Protein AF-A0A951ACL5-F1 (afdb_monomer_lite)

Structure (mmCIF, N/CA/C/O backbone):
data_AF-A0A951ACL5-F1
#
_entry.id   AF-A0A951ACL5-F1
#
loop_
_atom_site.group_PDB
_atom_site.id
_atom_site.type_symbol
_atom_site.label_atom_id
_atom_site.label_alt_id
_atom_site.label_comp_id
_atom_site.label_asym_id
_atom_site.label_entity_id
_atom_site.label_seq_id
_atom_site.pdbx_PDB_ins_code
_atom_site.Cartn_x
_atom_site.Cartn_y
_atom_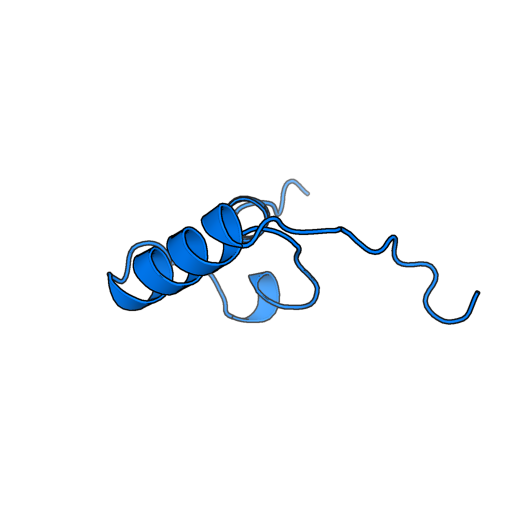site.Cartn_z
_atom_site.occupancy
_atom_site.B_iso_or_equiv
_atom_site.auth_seq_id
_atom_site.auth_comp_id
_atom_site.auth_asym_id
_atom_site.auth_atom_id
_atom_site.pdbx_PDB_model_num
ATOM 1 N N . VAL A 1 1 ? 22.460 -3.327 -9.477 1.00 59.72 1 VAL A N 1
ATOM 2 C CA . VAL A 1 1 ? 21.122 -3.171 -8.851 1.00 59.72 1 VAL A CA 1
ATOM 3 C C . VAL A 1 1 ? 21.257 -2.214 -7.678 1.00 59.72 1 VAL A C 1
ATOM 5 O O . VAL A 1 1 ? 22.175 -2.411 -6.900 1.00 59.72 1 VAL A O 1
ATOM 8 N N . PHE A 1 2 ? 20.430 -1.165 -7.605 1.00 78.19 2 PHE A N 1
ATOM 9 C CA . PHE A 1 2 ? 20.597 -0.063 -6.638 1.00 78.19 2 PHE A CA 1
ATOM 10 C C . PHE A 1 2 ? 19.964 -0.349 -5.271 1.00 78.19 2 PHE A C 1
ATOM 12 O O . PHE A 1 2 ? 20.616 -0.178 -4.252 1.00 78.19 2 PHE A O 1
ATOM 19 N N . THR A 1 3 ? 18.709 -0.800 -5.243 1.00 82.50 3 THR A N 1
ATOM 20 C CA . THR A 1 3 ? 17.932 -0.937 -3.998 1.00 82.50 3 THR A CA 1
ATOM 21 C C . THR A 1 3 ? 17.824 -2.373 -3.485 1.00 82.50 3 THR A C 1
ATOM 23 O O . THR A 1 3 ? 17.467 -2.575 -2.334 1.00 82.50 3 THR A O 1
ATOM 26 N N . GLY A 1 4 ? 18.102 -3.388 -4.312 1.00 85.69 4 GLY A N 1
ATOM 27 C CA . GLY A 1 4 ? 17.991 -4.809 -3.935 1.00 85.69 4 GLY A CA 1
ATOM 28 C C . GLY A 1 4 ? 16.553 -5.331 -3.765 1.00 85.69 4 GLY A C 1
ATOM 29 O O . GLY A 1 4 ? 16.336 -6.539 -3.847 1.00 85.69 4 GLY A O 1
ATOM 30 N N . THR A 1 5 ? 15.567 -4.447 -3.602 1.00 85.75 5 THR A N 1
ATOM 31 C CA . THR A 1 5 ? 14.143 -4.791 -3.505 1.00 85.75 5 THR A CA 1
ATOM 32 C C . THR A 1 5 ? 13.599 -5.276 -4.846 1.00 85.75 5 THR A C 1
ATOM 34 O O . THR A 1 5 ? 13.776 -4.624 -5.878 1.00 85.75 5 THR A O 1
ATOM 37 N N . LYS A 1 6 ? 12.903 -6.418 -4.840 1.00 84.44 6 LYS A N 1
ATOM 38 C CA . LYS A 1 6 ? 12.210 -6.926 -6.029 1.00 84.44 6 LYS A CA 1
ATOM 39 C C . LYS A 1 6 ? 11.014 -6.030 -6.344 1.00 84.44 6 LYS A C 1
ATOM 41 O O . LYS A 1 6 ? 10.139 -5.854 -5.504 1.00 84.44 6 LYS A O 1
ATOM 46 N N . GLY A 1 7 ? 10.977 -5.487 -7.559 1.00 88.00 7 GLY A N 1
ATOM 47 C CA . GLY A 1 7 ? 9.784 -4.821 -8.073 1.00 88.00 7 GLY A CA 1
ATOM 48 C C . GLY A 1 7 ? 8.653 -5.825 -8.299 1.00 88.00 7 GLY A C 1
ATOM 49 O O . GLY A 1 7 ? 8.905 -6.986 -8.625 1.00 88.00 7 GLY A O 1
ATOM 50 N N . GLN A 1 8 ? 7.414 -5.363 -8.151 1.00 89.50 8 GLN A N 1
ATOM 51 C CA . GLN A 1 8 ? 6.210 -6.150 -8.398 1.00 89.50 8 GLN A CA 1
ATOM 52 C C . GLN A 1 8 ? 5.322 -5.411 -9.395 1.00 89.50 8 GLN A C 1
ATOM 54 O O . GLN A 1 8 ? 5.063 -4.219 -9.245 1.00 89.50 8 GLN A O 1
ATOM 59 N N . TYR A 1 9 ? 4.860 -6.123 -10.421 1.00 92.62 9 TYR A N 1
ATOM 60 C CA . TYR A 1 9 ? 3.841 -5.608 -11.326 1.00 92.62 9 TYR A CA 1
ATOM 61 C C . TYR A 1 9 ? 2.461 -5.826 -10.708 1.00 92.62 9 TYR A C 1
ATOM 63 O O . TYR A 1 9 ? 2.144 -6.935 -10.278 1.00 92.62 9 TYR A O 1
ATOM 71 N N . VAL A 1 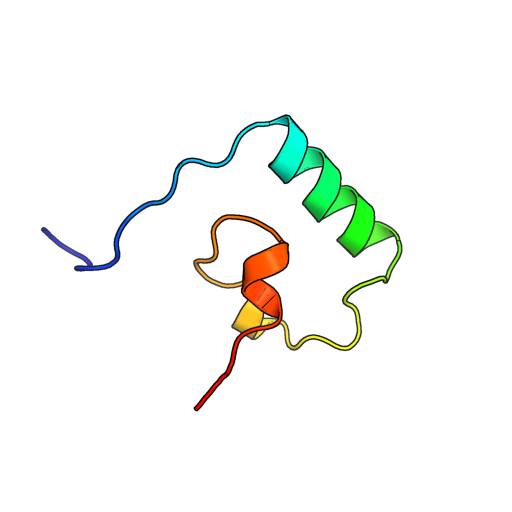10 ? 1.645 -4.776 -10.681 1.00 92.56 10 VAL A N 1
ATOM 72 C CA . VAL A 1 10 ? 0.289 -4.817 -10.132 1.00 92.56 10 VAL A CA 1
ATOM 73 C C . VAL A 1 10 ? -0.697 -4.553 -11.270 1.00 92.56 10 VAL A C 1
ATOM 75 O O . VAL A 1 10 ? -0.596 -3.510 -11.921 1.00 92.56 10 VAL A O 1
ATOM 78 N N . PRO A 1 11 ? -1.635 -5.476 -11.545 1.00 95.31 11 PRO A N 1
ATOM 79 C CA . PRO A 1 11 ? -2.689 -5.241 -12.521 1.00 95.31 11 PRO A CA 1
ATOM 80 C C . PRO A 1 11 ? -3.576 -4.058 -12.122 1.00 95.31 11 PRO A C 1
ATOM 82 O O . PRO A 1 11 ? -3.871 -3.861 -10.945 1.00 95.31 11 PRO A O 1
ATOM 85 N N . ILE A 1 12 ? -4.087 -3.327 -13.115 1.00 95.25 12 ILE A N 1
ATOM 86 C CA . ILE A 1 12 ? -4.947 -2.147 -12.905 1.00 95.25 12 ILE A CA 1
ATOM 87 C C . ILE A 1 12 ? -6.164 -2.482 -12.029 1.00 95.25 12 ILE A C 1
ATOM 89 O O . ILE A 1 12 ? -6.549 -1.686 -11.176 1.00 95.25 12 ILE A O 1
ATOM 93 N N . THR A 1 13 ? -6.754 -3.667 -12.207 1.00 94.31 13 THR A N 1
ATOM 94 C CA . T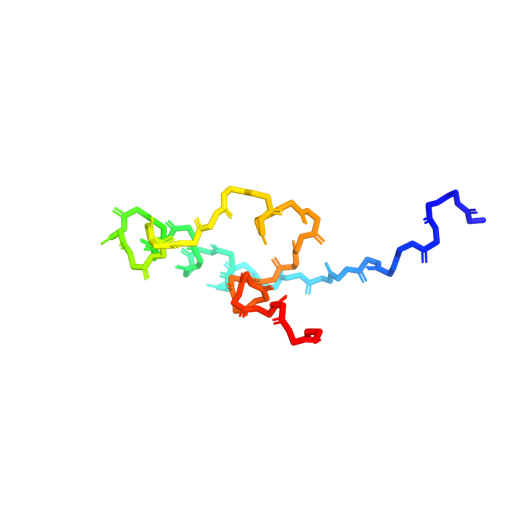HR A 1 13 ? -7.905 -4.131 -11.417 1.00 94.31 13 THR A CA 1
ATOM 95 C C . THR A 1 13 ? -7.590 -4.197 -9.924 1.00 94.31 13 THR A C 1
ATOM 97 O O . THR A 1 13 ? -8.406 -3.770 -9.111 1.00 94.31 13 THR A O 1
ATOM 100 N N . GLU A 1 14 ? -6.388 -4.654 -9.567 1.00 93.62 14 GLU A N 1
ATOM 101 C CA . GLU A 1 14 ? -5.928 -4.738 -8.179 1.00 93.62 14 GLU A CA 1
ATOM 102 C C . GLU A 1 14 ? -5.606 -3.360 -7.606 1.00 93.62 14 GLU A C 1
ATOM 104 O O . GLU A 1 14 ? -5.932 -3.078 -6.455 1.00 93.62 14 GLU A O 1
ATOM 109 N N . THR A 1 15 ? -5.036 -2.465 -8.417 1.00 93.81 15 THR A N 1
ATOM 110 C CA . THR A 1 15 ? -4.794 -1.076 -8.011 1.00 93.81 15 THR A CA 1
ATOM 111 C C . THR 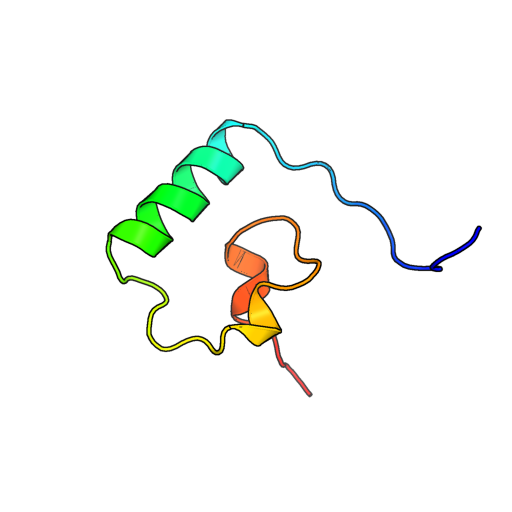A 1 15 ? -6.105 -0.363 -7.684 1.00 93.81 15 THR A C 1
ATOM 113 O O . THR A 1 15 ? -6.246 0.208 -6.605 1.00 93.81 15 THR A O 1
ATOM 116 N N . VAL A 1 16 ? -7.092 -0.430 -8.583 1.00 95.94 16 VAL A N 1
ATOM 117 C CA . VAL A 1 16 ? -8.397 0.225 -8.388 1.00 95.94 16 VAL A CA 1
ATOM 118 C C . VAL A 1 16 ? -9.126 -0.353 -7.173 1.00 95.94 16 VAL A C 1
ATOM 120 O O . VAL A 1 16 ? -9.682 0.408 -6.381 1.00 95.94 16 VAL A O 1
ATOM 123 N N . ARG A 1 17 ? -9.090 -1.680 -6.989 1.00 95.19 17 ARG A N 1
ATOM 124 C CA . ARG A 1 17 ? -9.650 -2.342 -5.803 1.00 95.19 17 ARG A CA 1
ATOM 125 C C . ARG A 1 17 ? -8.989 -1.843 -4.518 1.00 95.19 17 ARG A C 1
ATOM 127 O O . ARG A 1 17 ? -9.698 -1.433 -3.605 1.00 95.19 17 ARG A O 1
ATOM 134 N N . GLY A 1 18 ? -7.658 -1.833 -4.465 1.00 93.94 18 GLY A N 1
ATOM 135 C CA . GLY A 1 18 ? -6.908 -1.422 -3.279 1.00 93.94 18 GLY A CA 1
ATOM 136 C C . GLY A 1 18 ? -7.213 0.010 -2.849 1.00 93.94 18 GLY A C 1
ATOM 137 O O . GLY A 1 18 ? -7.553 0.244 -1.693 1.00 93.94 18 GLY A O 1
ATOM 138 N N . PHE A 1 19 ? -7.188 0.959 -3.788 1.00 94.25 19 PHE A N 1
ATOM 139 C CA . PHE A 1 19 ? -7.538 2.350 -3.483 1.00 94.25 19 PHE A CA 1
ATOM 140 C C . PHE A 1 19 ? -8.997 2.514 -3.052 1.00 94.25 19 PHE A C 1
ATOM 142 O O . PHE A 1 19 ? -9.280 3.302 -2.152 1.00 94.25 19 PHE A O 1
ATOM 149 N N . LYS A 1 20 ? -9.926 1.758 -3.650 1.00 96.19 20 LYS A N 1
ATOM 150 C CA . LYS A 1 20 ? -11.328 1.764 -3.221 1.00 96.19 20 LYS A CA 1
ATOM 151 C C . LYS A 1 20 ? -11.477 1.283 -1.778 1.00 96.19 20 LYS A C 1
ATOM 153 O O . LYS A 1 20 ? -12.184 1.920 -1.011 1.00 96.19 20 LYS A O 1
ATOM 158 N N . GLU A 1 21 ? -10.809 0.198 -1.399 1.00 94.31 21 GLU A N 1
ATOM 159 C CA . GLU A 1 21 ? -10.879 -0.332 -0.033 1.00 94.31 21 GLU A CA 1
ATOM 160 C C . GLU A 1 21 ? -10.270 0.622 1.006 1.00 94.31 21 GLU A C 1
ATOM 162 O O . GLU A 1 21 ? -10.815 0.735 2.102 1.00 94.31 21 GLU A O 1
ATOM 167 N N . ILE A 1 22 ? -9.195 1.339 0.649 1.00 92.88 22 ILE A N 1
ATOM 168 C CA . ILE A 1 22 ? -8.630 2.414 1.483 1.00 92.88 22 ILE A CA 1
ATOM 169 C C . ILE A 1 22 ? -9.673 3.516 1.701 1.00 92.88 22 ILE A C 1
ATOM 171 O O . ILE A 1 22 ? -9.920 3.913 2.832 1.00 92.88 22 ILE A O 1
ATOM 175 N N . LEU A 1 23 ? -10.339 3.979 0.637 1.00 94.38 23 LEU A N 1
ATOM 176 C CA . LEU A 1 23 ? -11.377 5.015 0.746 1.00 94.38 23 LEU A CA 1
ATOM 177 C C . LEU A 1 23 ? -12.625 4.550 1.512 1.00 94.38 23 LEU A C 1
ATOM 179 O O . LEU A 1 23 ? -13.336 5.372 2.083 1.00 94.38 23 LEU A O 1
ATOM 183 N N . GLU A 1 24 ? -12.906 3.247 1.517 1.00 96.62 24 GLU A N 1
ATOM 184 C CA . GLU A 1 24 ? -13.985 2.636 2.301 1.00 96.62 24 GLU A CA 1
ATOM 185 C C . GLU A 1 24 ? -13.617 2.441 3.786 1.00 96.62 24 GLU A C 1
ATOM 187 O O . GLU A 1 24 ? -14.457 1.964 4.549 1.00 96.62 24 GLU A O 1
ATOM 192 N N . GLY A 1 25 ? -12.389 2.779 4.198 1.00 93.44 25 GLY A N 1
ATOM 193 C CA . GLY A 1 25 ? -11.910 2.652 5.579 1.00 93.44 25 GLY A CA 1
ATOM 194 C C . GLY A 1 25 ? -11.625 1.212 6.020 1.00 93.44 25 GLY A C 1
ATOM 195 O O . GLY A 1 25 ? -11.540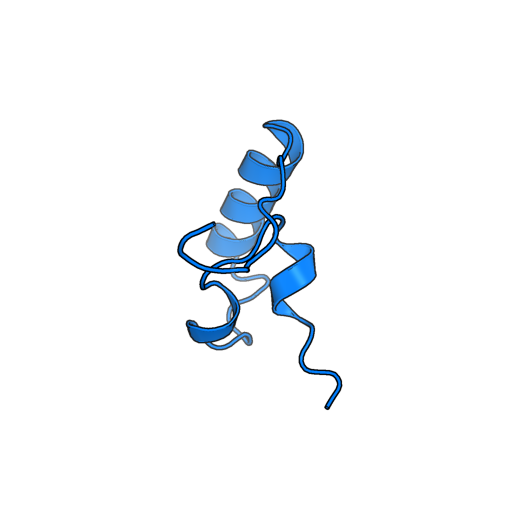 0.912 7.208 1.00 93.44 25 GLY A O 1
ATOM 196 N N . LYS A 1 26 ? -11.495 0.271 5.073 1.00 92.62 26 LYS A N 1
ATOM 197 C CA . LYS A 1 26 ? -11.326 -1.166 5.377 1.00 92.62 26 LYS A CA 1
ATOM 198 C C . LYS A 1 26 ? -9.960 -1.535 5.956 1.00 92.62 26 LYS A C 1
ATOM 200 O O . LYS A 1 26 ? -9.795 -2.671 6.397 1.00 92.62 26 LYS A O 1
ATOM 205 N N . HIS A 1 27 ? -9.003 -0.612 5.893 1.00 90.06 27 HIS A N 1
ATOM 206 C CA . HIS A 1 27 ? -7.622 -0.798 6.341 1.00 90.06 27 HIS A CA 1
ATOM 207 C C . HIS A 1 27 ? -7.160 0.349 7.256 1.00 90.06 27 HIS A C 1
ATOM 209 O O . HIS A 1 27 ? -5.962 0.585 7.376 1.00 90.06 27 HIS A O 1
ATOM 215 N N . ASP A 1 28 ? -8.096 1.070 7.883 1.00 90.94 28 ASP A N 1
ATOM 216 C CA . ASP A 1 28 ? -7.805 2.192 8.796 1.00 90.94 28 ASP A CA 1
ATOM 217 C C . ASP A 1 28 ? -7.099 1.743 10.088 1.00 90.94 28 ASP A C 1
ATOM 219 O O . ASP A 1 28 ? -6.494 2.545 10.797 1.00 90.94 28 ASP A O 1
ATOM 223 N N . ASP A 1 29 ? -7.173 0.451 10.402 1.00 90.62 29 ASP A N 1
ATOM 224 C CA . ASP A 1 29 ? -6.462 -0.204 11.497 1.00 90.62 29 ASP A CA 1
ATOM 225 C C . ASP A 1 29 ? -4.980 -0.474 11.181 1.00 90.62 29 ASP A C 1
ATOM 227 O O . ASP A 1 29 ? -4.207 -0.823 12.077 1.00 90.62 29 ASP A O 1
ATOM 231 N N . VAL A 1 30 ? -4.570 -0.313 9.920 1.00 89.06 30 VAL A N 1
ATOM 232 C CA . VAL A 1 30 ? -3.217 -0.609 9.452 1.00 89.06 30 VAL A CA 1
ATOM 233 C C . VAL A 1 30 ? -2.337 0.649 9.521 1.00 89.06 30 VAL A C 1
ATOM 235 O O . VAL A 1 30 ? -2.701 1.684 8.962 1.00 89.06 30 VAL A O 1
ATOM 238 N N . PRO A 1 31 ? -1.139 0.584 10.136 1.00 91.12 31 PRO A N 1
ATOM 239 C CA . PRO A 1 31 ? -0.202 1.705 10.150 1.00 91.12 31 PRO A CA 1
ATOM 240 C C . PRO A 1 31 ? 0.225 2.149 8.744 1.00 91.12 31 PRO A C 1
ATOM 242 O O . PRO A 1 31 ? 0.491 1.321 7.873 1.00 91.12 31 PRO A O 1
ATOM 245 N N . GLU A 1 32 ? 0.409 3.457 8.543 1.00 88.94 32 GLU A N 1
ATOM 246 C CA . GLU A 1 32 ? 0.822 4.035 7.250 1.00 88.94 32 GLU A CA 1
ATOM 247 C C . GLU A 1 32 ? 2.139 3.444 6.712 1.00 88.94 32 GLU A C 1
ATOM 249 O O . GLU A 1 32 ? 2.316 3.277 5.503 1.00 88.94 32 GLU A O 1
ATOM 254 N N . THR A 1 33 ? 3.055 3.054 7.603 1.00 90.25 33 THR A N 1
ATOM 255 C CA . THR A 1 33 ? 4.333 2.412 7.255 1.00 90.25 33 THR A CA 1
ATOM 256 C C . THR A 1 33 ? 4.151 1.125 6.461 1.00 90.25 33 THR A C 1
ATOM 258 O O . THR A 1 33 ? 4.997 0.785 5.632 1.00 90.25 33 THR A O 1
ATOM 261 N N . ASN A 1 34 ? 3.033 0.427 6.660 1.00 89.06 34 ASN A N 1
ATOM 262 C CA . ASN A 1 34 ? 2.758 -0.840 5.999 1.00 89.06 34 ASN A CA 1
ATOM 263 C C . ASN A 1 34 ? 2.304 -0.664 4.548 1.00 89.06 34 ASN A C 1
ATOM 265 O O . ASN A 1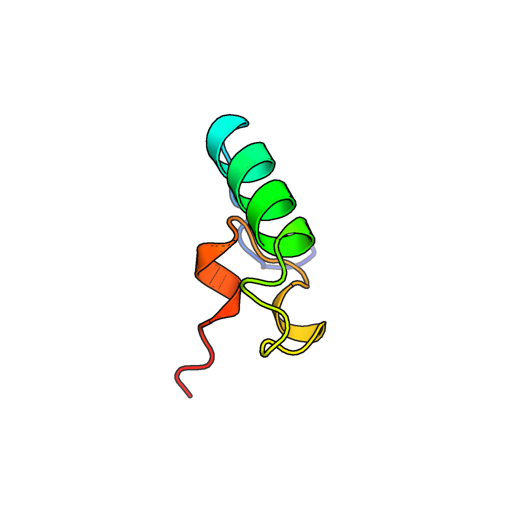 34 ? 2.285 -1.646 3.811 1.00 89.06 34 ASN A O 1
ATOM 269 N N . PHE A 1 35 ? 1.995 0.561 4.116 1.00 89.88 35 PHE A N 1
ATOM 270 C CA . PHE A 1 35 ? 1.680 0.886 2.722 1.00 89.88 35 PHE A CA 1
ATOM 271 C C . PHE A 1 35 ? 2.930 1.248 1.908 1.00 89.88 35 PHE A C 1
ATOM 273 O O . PHE A 1 35 ? 2.887 1.298 0.677 1.00 89.88 35 PHE A O 1
ATOM 280 N N . TYR A 1 36 ? 4.066 1.488 2.569 1.00 89.50 36 TYR A N 1
ATOM 281 C CA . TYR A 1 36 ? 5.293 1.882 1.893 1.00 89.50 36 TYR A CA 1
ATOM 282 C C . TYR A 1 36 ? 5.941 0.703 1.156 1.00 89.50 36 TYR A C 1
ATOM 284 O O . TYR A 1 36 ? 6.184 -0.360 1.729 1.00 89.50 36 TYR A O 1
ATOM 292 N N . MET A 1 37 ? 6.262 0.911 -0.128 1.00 86.56 37 MET A N 1
ATOM 293 C CA . MET A 1 37 ? 6.952 -0.065 -0.989 1.00 86.56 37 MET A CA 1
ATOM 294 C C . MET A 1 37 ? 6.267 -1.444 -1.045 1.00 86.56 37 MET A C 1
ATOM 296 O O . MET A 1 37 ? 6.931 -2.479 -1.127 1.00 86.56 37 MET A O 1
ATOM 300 N N . LYS A 1 38 ? 4.930 -1.461 -1.023 1.00 89.00 38 LYS A N 1
ATOM 301 C CA . LYS A 1 38 ? 4.116 -2.662 -1.254 1.00 89.00 38 LYS A CA 1
ATOM 302 C C . LYS A 1 38 ? 3.556 -2.689 -2.674 1.00 89.00 38 LYS A C 1
ATOM 304 O O . LYS A 1 38 ? 3.402 -1.651 -3.311 1.00 89.00 38 LYS A O 1
ATOM 309 N N . GLY A 1 39 ? 3.276 -3.892 -3.169 1.00 88.12 39 GLY A N 1
ATOM 310 C CA . GLY A 1 39 ? 2.653 -4.106 -4.473 1.00 88.12 39 GLY A CA 1
ATOM 311 C C . GLY A 1 39 ? 1.138 -3.912 -4.414 1.00 88.12 39 GLY A C 1
ATOM 312 O O . GLY A 1 39 ? 0.622 -2.833 -4.689 1.00 88.12 39 GLY A O 1
ATOM 313 N N . ASN A 1 40 ? 0.412 -4.981 -4.102 1.00 90.31 40 ASN A N 1
ATOM 314 C CA . ASN A 1 40 ? -1.041 -4.968 -3.936 1.00 90.31 40 ASN A CA 1
ATOM 315 C C . ASN A 1 40 ? -1.443 -4.701 -2.479 1.00 90.31 40 ASN A C 1
ATOM 317 O O . ASN A 1 40 ? -0.651 -4.857 -1.549 1.00 90.31 40 ASN A O 1
ATOM 321 N N . ILE A 1 41 ? -2.715 -4.342 -2.294 1.00 90.12 41 ILE A N 1
ATOM 322 C CA . ILE A 1 41 ? -3.284 -3.984 -0.990 1.00 90.12 41 ILE A CA 1
ATOM 323 C C . ILE A 1 41 ? -3.219 -5.125 0.033 1.00 90.12 41 ILE A C 1
ATOM 325 O O . ILE A 1 41 ? -3.151 -4.878 1.226 1.00 90.12 41 ILE A O 1
ATOM 329 N N . ASP A 1 42 ? -3.160 -6.381 -0.408 1.00 89.12 42 ASP A N 1
ATOM 330 C CA . ASP A 1 42 ? -3.133 -7.532 0.499 1.00 89.12 42 ASP A CA 1
ATOM 331 C C . ASP A 1 42 ? -1.796 -7.646 1.267 1.00 89.12 42 ASP A C 1
ATOM 333 O O . ASP A 1 42 ? -1.732 -8.286 2.314 1.00 89.12 42 ASP A O 1
ATOM 337 N N . MET A 1 43 ? -0.733 -6.979 0.792 1.00 88.12 43 MET A N 1
ATOM 338 C CA . MET A 1 43 ? 0.607 -7.000 1.402 1.00 88.12 43 MET A CA 1
ATOM 339 C C . MET A 1 43 ? 0.762 -6.073 2.617 1.00 88.12 43 MET A C 1
ATOM 341 O O . MET A 1 43 ? 1.822 -6.068 3.246 1.00 88.12 43 MET A O 1
ATOM 345 N N . ILE A 1 44 ? -0.255 -5.269 2.944 1.00 86.56 44 ILE A N 1
ATOM 346 C CA . ILE A 1 44 ? -0.197 -4.311 4.062 1.00 86.56 44 ILE A CA 1
ATOM 347 C C . ILE A 1 44 ? -0.420 -4.986 5.428 1.00 86.56 44 ILE A C 1
ATOM 349 O O . ILE A 1 44 ? -0.065 -4.428 6.464 1.00 86.56 44 ILE A O 1
ATOM 353 N N . LYS A 1 45 ? -1.005 -6.194 5.440 1.00 78.00 45 LYS A N 1
ATOM 354 C CA . LYS A 1 45 ? -1.351 -6.937 6.667 1.00 78.00 45 LYS A CA 1
ATOM 355 C C . LYS A 1 45 ? -0.229 -7.842 7.180 1.00 78.00 45 LYS A C 1
ATOM 357 O O . LYS A 1 45 ? -0.366 -8.435 8.245 1.00 78.00 45 LYS A O 1
ATOM 362 N N . GLU A 1 46 ? 0.873 -7.967 6.445 1.00 59.34 46 GLU A N 1
ATOM 363 C CA . GLU A 1 46 ? 2.001 -8.803 6.852 1.00 59.34 46 GLU A CA 1
ATOM 364 C C . GLU A 1 46 ? 3.093 -7.991 7.559 1.00 59.34 46 GLU A C 1
ATOM 366 O O . GLU A 1 46 ? 3.997 -7.446 6.928 1.00 59.34 46 GLU A O 1
ATOM 371 N N . GLU A 1 47 ? 3.060 -8.024 8.890 1.00 52.38 47 GLU A N 1
ATOM 372 C CA . GLU A 1 47 ? 4.262 -8.294 9.683 1.00 52.38 47 GLU A CA 1
ATOM 373 C C . GLU A 1 47 ? 4.049 -9.627 10.413 1.00 52.38 47 GLU A C 1
ATOM 375 O O . GLU A 1 47 ? 3.574 -9.679 11.543 1.00 52.38 47 GLU A O 1
ATOM 380 N N . LYS A 1 48 ? 4.371 -10.744 9.751 1.00 42.94 48 LYS A N 1
ATOM 381 C CA . LYS A 1 48 ? 4.760 -11.956 10.481 1.00 42.94 48 LYS A CA 1
ATOM 382 C C . LYS A 1 48 ? 6.259 -11.849 10.755 1.00 42.94 48 LYS A C 1
ATOM 384 O O . LYS A 1 48 ? 7.054 -12.272 9.919 1.00 42.94 48 LYS A O 1
ATOM 389 N N . SER A 1 49 ? 6.616 -11.247 11.887 1.00 36.66 49 SER A N 1
ATOM 390 C CA . SER A 1 49 ? 7.901 -11.477 12.565 1.00 36.66 49 SER A CA 1
ATOM 391 C C . SER A 1 49 ? 7.649 -12.200 13.878 1.00 36.66 49 SER A C 1
ATOM 393 O O . SER A 1 49 ? 6.625 -11.882 14.522 1.00 36.66 49 SER A O 1
#

Sequence (49 aa):
VFTGTKGQYVPITETVRGFKEILEGKHDDVPETNFYMKGNIDMIKEEKS

Radius of gyration: 11.95 Å; chains: 1; bounding box: 35×17×26 Å

Secondary structure (DSSP, 8-state):
--S-PPP----HHHHHHHHHHHHTTTTTTS-GGGGTT-SSGGGGG----

pLDDT: mean 86.28, std 13.14, range [36.66, 96.62]

Foldseek 3Di:
DPPPDDDDDEDPVQVVVLVVCVVVCVCVVFDPVLVPPDHGNVSSPDPPD